Protein AF-W1XK26-F1 (afdb_monomer_lite)

Organism: NCBI:txid408170

Radius of gyration: 12.57 Å; chains: 1; bounding box: 27×27×31 Å

Sequence (72 aa):
DYGGLSLAEACERVVMEKLPALGGSGGLIAIDHEGNVALPFNTEGMYRAWGYAGDTPTTGIYREKGDTVATQ

Structure (mmCIF, N/CA/C/O backbone):
data_AF-W1XK26-F1
#
_entry.id   AF-W1XK26-F1
#
loop_
_atom_site.group_PDB
_atom_site.id
_atom_site.type_symbol
_atom_site.label_atom_id
_atom_site.label_alt_id
_atom_site.label_comp_id
_atom_site.label_asym_id
_atom_site.label_entity_id
_atom_site.label_seq_id
_atom_site.pdbx_PDB_ins_code
_atom_site.Cartn_x
_atom_site.Cartn_y
_atom_site.Cartn_z
_atom_site.occu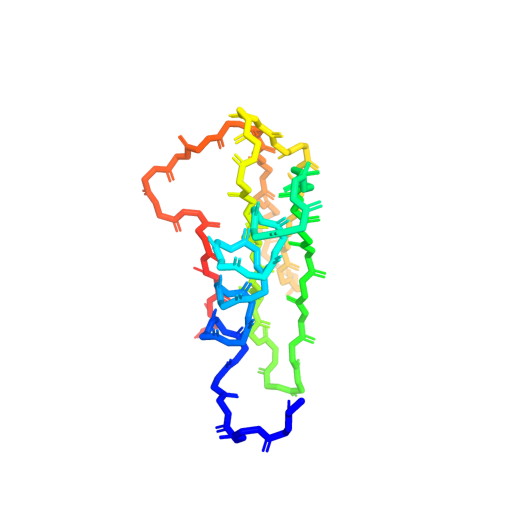pancy
_atom_site.B_iso_or_equiv
_atom_site.auth_seq_id
_atom_site.auth_comp_id
_atom_site.auth_asym_id
_atom_site.auth_atom_id
_atom_site.pdbx_PDB_model_num
ATOM 1 N N . ASP A 1 1 ? -0.558 -13.803 -12.808 1.00 56.78 1 ASP A N 1
ATOM 2 C CA . ASP A 1 1 ? -0.638 -15.074 -12.068 1.00 56.78 1 ASP A CA 1
ATOM 3 C C . ASP A 1 1 ? -1.661 -14.984 -10.967 1.00 56.78 1 ASP A C 1
ATOM 5 O O . ASP A 1 1 ? -1.641 -14.014 -10.218 1.00 56.78 1 ASP A O 1
ATOM 9 N N . TYR A 1 2 ? -2.527 -15.987 -10.891 1.00 68.88 2 TYR A N 1
ATOM 10 C CA . TYR A 1 2 ? -3.438 -16.208 -9.774 1.00 68.88 2 TYR A CA 1
ATOM 11 C C . TYR A 1 2 ? -2.844 -17.349 -8.949 1.00 68.88 2 TYR A C 1
ATOM 13 O O . TYR A 1 2 ? -2.764 -18.472 -9.437 1.00 68.88 2 TYR A O 1
ATOM 21 N N . GLY A 1 3 ? -2.333 -17.032 -7.759 1.00 77.12 3 GLY A N 1
ATOM 22 C CA . GLY A 1 3 ? -1.482 -17.947 -6.987 1.00 77.12 3 GLY A CA 1
ATOM 23 C C . GLY A 1 3 ? -2.078 -18.455 -5.677 1.00 77.12 3 GLY A C 1
ATOM 24 O O . GLY A 1 3 ? -1.385 -19.168 -4.967 1.00 77.12 3 GLY A O 1
ATOM 25 N N . GLY A 1 4 ? -3.311 -18.060 -5.327 1.00 84.12 4 GLY A N 1
ATOM 26 C CA . GLY A 1 4 ? -3.893 -18.363 -4.010 1.00 84.12 4 GLY A CA 1
ATOM 27 C C . GLY A 1 4 ? -3.082 -17.797 -2.835 1.00 84.12 4 GLY A C 1
ATOM 28 O O . GLY A 1 4 ? -3.172 -18.316 -1.731 1.00 84.12 4 GLY A O 1
ATOM 29 N N . LEU A 1 5 ? -2.256 -16.781 -3.098 1.00 88.44 5 LEU A N 1
ATOM 30 C CA . LEU A 1 5 ? -1.397 -16.136 -2.110 1.00 88.44 5 LEU A CA 1
ATOM 31 C C . LEU A 1 5 ? -2.231 -15.284 -1.154 1.00 88.44 5 LEU A C 1
ATOM 33 O O . LEU A 1 5 ? -3.267 -14.743 -1.557 1.00 88.44 5 LEU A O 1
ATOM 37 N N . SER A 1 6 ? -1.736 -15.104 0.069 1.00 89.62 6 SER A N 1
ATOM 38 C CA . SER A 1 6 ? -2.289 -14.096 0.973 1.00 89.62 6 SER A CA 1
ATOM 39 C C . SER A 1 6 ? -2.139 -12.692 0.379 1.00 89.62 6 SER A C 1
ATOM 41 O O . SER A 1 6 ? -1.288 -12.444 -0.486 1.00 89.62 6 SER A O 1
ATOM 43 N N . LEU A 1 7 ? -2.947 -11.746 0.868 1.00 89.62 7 LEU A N 1
ATOM 44 C CA . LEU A 1 7 ? -2.856 -10.350 0.450 1.00 89.62 7 LEU A CA 1
ATOM 45 C C . LEU A 1 7 ? -1.427 -9.815 0.600 1.00 89.62 7 LEU A C 1
ATOM 47 O O . LEU A 1 7 ? -0.907 -9.212 -0.334 1.00 89.62 7 LEU A O 1
ATOM 51 N N . ALA A 1 8 ? -0.783 -10.077 1.742 1.00 89.00 8 ALA A N 1
ATOM 52 C CA . ALA A 1 8 ? 0.573 -9.621 2.034 1.00 89.00 8 ALA A CA 1
ATOM 53 C C . ALA A 1 8 ? 1.603 -10.177 1.038 1.00 89.00 8 ALA A C 1
ATOM 55 O O . ALA A 1 8 ? 2.373 -9.408 0.464 1.00 89.00 8 ALA A O 1
ATOM 56 N N . GLU A 1 9 ? 1.573 -11.483 0.767 1.00 90.44 9 GLU A N 1
ATOM 57 C CA . GLU A 1 9 ? 2.496 -12.129 -0.176 1.00 90.44 9 GLU A CA 1
ATOM 58 C C . GLU A 1 9 ? 2.294 -11.633 -1.613 1.00 90.44 9 GLU A C 1
ATOM 60 O O . GLU A 1 9 ? 3.258 -11.369 -2.336 1.00 90.44 9 GLU A O 1
ATOM 65 N N . ALA A 1 10 ? 1.038 -11.473 -2.043 1.00 91.56 10 ALA A N 1
ATOM 66 C CA . ALA A 1 10 ? 0.726 -10.959 -3.373 1.00 91.56 10 ALA A CA 1
ATOM 67 C C . ALA A 1 10 ? 1.225 -9.513 -3.545 1.00 91.56 10 ALA A C 1
ATOM 69 O O . ALA A 1 10 ? 1.850 -9.172 -4.554 1.00 91.56 10 ALA A O 1
ATOM 70 N N . CYS A 1 11 ? 0.972 -8.684 -2.536 1.00 90.94 11 CYS A N 1
ATOM 71 C CA . CYS A 1 11 ? 1.407 -7.299 -2.432 1.00 90.94 11 CYS A CA 1
ATOM 72 C C . CYS A 1 11 ? 2.933 -7.160 -2.464 1.00 90.94 11 CYS A C 1
ATOM 74 O O . CYS A 1 11 ? 3.469 -6.377 -3.255 1.00 90.94 11 CYS A O 1
ATOM 76 N N . GLU A 1 12 ? 3.637 -7.948 -1.654 1.00 90.19 12 GLU A N 1
ATOM 77 C CA . GLU A 1 12 ? 5.098 -7.947 -1.588 1.00 90.19 12 GLU A CA 1
ATOM 78 C C . GLU A 1 12 ? 5.714 -8.348 -2.929 1.00 90.19 12 GLU A C 1
ATOM 80 O O . GLU A 1 12 ? 6.564 -7.630 -3.459 1.00 90.19 12 GLU A O 1
ATOM 85 N N . ARG A 1 13 ? 5.206 -9.410 -3.557 1.00 91.06 13 ARG A N 1
ATOM 86 C CA . ARG A 1 13 ? 5.688 -9.863 -4.866 1.00 91.06 13 ARG A CA 1
ATOM 87 C C . ARG A 1 13 ? 5.527 -8.811 -5.961 1.00 91.06 13 ARG A C 1
ATOM 89 O O . ARG A 1 13 ? 6.374 -8.669 -6.845 1.00 91.06 13 ARG A O 1
ATOM 96 N N . VAL A 1 14 ? 4.434 -8.055 -5.943 1.00 90.62 14 VAL A N 1
ATOM 97 C CA . VAL A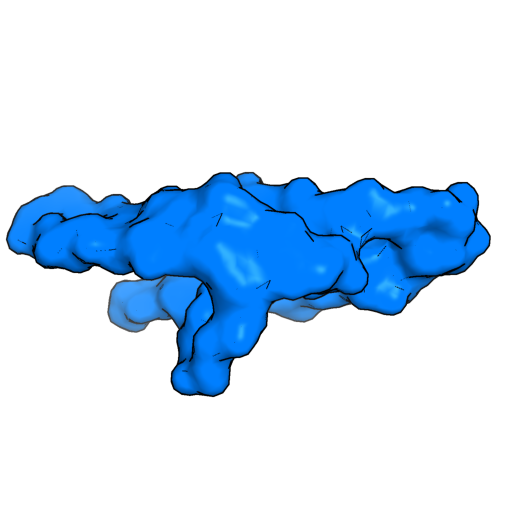 1 14 ? 4.223 -6.989 -6.930 1.00 90.62 14 VAL A CA 1
ATOM 98 C C . VAL A 1 14 ? 5.159 -5.811 -6.669 1.00 90.62 14 VAL A C 1
ATOM 100 O O . VAL A 1 14 ? 5.815 -5.341 -7.599 1.00 90.62 14 VAL A O 1
ATOM 103 N N . VAL A 1 15 ? 5.236 -5.344 -5.424 1.00 90.81 15 VAL A N 1
ATOM 104 C CA . VAL A 1 15 ? 5.933 -4.098 -5.077 1.00 90.81 15 VAL A CA 1
ATOM 105 C C . VAL A 1 15 ? 7.442 -4.264 -4.952 1.00 90.81 15 VAL A C 1
ATOM 107 O O . VAL A 1 15 ? 8.183 -3.361 -5.344 1.00 90.81 15 VAL A O 1
ATOM 110 N N . MET A 1 16 ? 7.910 -5.404 -4.455 1.00 89.19 16 MET A N 1
ATOM 111 C CA . MET A 1 16 ? 9.333 -5.656 -4.221 1.00 89.19 16 MET A CA 1
ATOM 112 C C . MET A 1 16 ? 10.004 -6.414 -5.368 1.00 89.19 16 MET A C 1
ATOM 114 O O . MET A 1 16 ? 11.201 -6.240 -5.570 1.00 89.19 16 MET A O 1
ATOM 118 N N . GLU A 1 17 ? 9.265 -7.210 -6.150 1.00 90.62 17 GLU A N 1
ATOM 119 C CA . GLU A 1 17 ? 9.858 -7.978 -7.257 1.00 90.62 17 GLU A CA 1
ATOM 120 C C . GLU A 1 17 ? 9.464 -7.418 -8.628 1.00 90.62 17 GLU A C 1
ATOM 122 O O . GLU A 1 17 ? 10.325 -7.011 -9.411 1.00 90.62 17 GLU A O 1
ATOM 127 N N . LYS A 1 18 ? 8.162 -7.371 -8.942 1.00 89.75 18 LYS A N 1
ATOM 128 C CA . LYS A 1 18 ? 7.705 -7.032 -10.303 1.00 89.75 18 LYS A CA 1
ATOM 129 C C . LYS A 1 18 ? 7.931 -5.569 -10.668 1.00 89.75 18 LYS A C 1
ATOM 131 O O . LYS A 1 18 ? 8.374 -5.289 -11.777 1.00 89.75 18 LYS A O 1
ATOM 136 N N . LEU A 1 19 ? 7.616 -4.647 -9.760 1.00 88.75 19 LEU A N 1
ATOM 137 C CA . LEU A 1 19 ? 7.784 -3.210 -9.985 1.00 88.75 19 LEU A CA 1
ATOM 138 C C . LEU A 1 19 ? 9.260 -2.844 -10.238 1.00 88.75 19 LEU A C 1
ATOM 140 O O . LEU A 1 19 ? 9.538 -2.275 -11.297 1.00 88.75 19 LEU A O 1
ATOM 144 N N . PRO A 1 20 ? 10.220 -3.243 -9.378 1.00 90.00 20 PRO A N 1
ATOM 145 C CA . PRO A 1 20 ? 11.638 -2.983 -9.618 1.00 90.00 20 PRO A CA 1
ATOM 146 C C . PRO A 1 20 ? 12.177 -3.651 -10.883 1.00 90.00 20 PRO A C 1
ATOM 148 O O . PRO A 1 20 ? 12.973 -3.041 -11.594 1.00 90.00 20 PRO A O 1
ATOM 151 N N . ALA A 1 21 ? 11.712 -4.862 -11.216 1.00 90.31 21 ALA A N 1
ATOM 152 C CA . ALA A 1 21 ? 12.109 -5.551 -12.447 1.00 90.31 21 ALA A CA 1
ATOM 153 C C . ALA A 1 21 ? 11.717 -4.785 -13.725 1.00 90.31 21 ALA A C 1
ATOM 155 O O . ALA A 1 21 ? 12.349 -4.956 -14.766 1.00 90.31 21 ALA A O 1
ATOM 156 N N . LEU A 1 22 ? 10.702 -3.922 -13.647 1.00 90.50 22 LEU A N 1
ATOM 157 C CA . LEU A 1 22 ? 10.266 -3.042 -14.734 1.00 90.50 22 LEU A CA 1
ATOM 158 C C . LEU A 1 22 ? 10.883 -1.633 -14.650 1.00 90.50 22 LEU A C 1
ATOM 160 O O . LEU A 1 22 ? 10.516 -0.761 -15.435 1.00 90.50 22 LEU A O 1
ATOM 164 N N . GLY A 1 23 ? 11.795 -1.390 -13.701 1.00 88.56 23 GLY A N 1
ATOM 165 C CA . GLY A 1 23 ? 12.366 -0.066 -13.432 1.00 88.56 23 GLY A CA 1
ATOM 166 C C . GLY A 1 23 ? 11.400 0.897 -12.734 1.00 88.56 23 GLY A C 1
ATOM 167 O O . GLY A 1 23 ? 11.638 2.103 -12.727 1.00 88.56 23 GLY A O 1
ATOM 168 N N . GLY A 1 24 ? 10.301 0.384 -12.174 1.00 87.50 24 GLY A N 1
ATOM 169 C CA . GLY A 1 24 ? 9.277 1.166 -11.491 1.00 87.50 24 GLY A CA 1
ATOM 170 C C . GLY A 1 24 ? 9.493 1.234 -9.981 1.00 87.50 24 GLY A C 1
ATOM 171 O O . GLY A 1 24 ? 9.840 0.245 -9.332 1.00 87.50 24 GLY A O 1
ATOM 172 N N . SER A 1 25 ? 9.210 2.400 -9.407 1.00 90.00 25 SER A N 1
ATOM 173 C CA . SER A 1 25 ? 9.112 2.601 -7.965 1.00 90.00 25 SER A CA 1
ATOM 174 C C . SER A 1 25 ? 7.713 3.083 -7.587 1.00 90.00 25 SER A C 1
ATOM 176 O O . SER A 1 25 ? 7.067 3.825 -8.326 1.00 90.00 25 SER A O 1
ATOM 178 N N . GLY A 1 26 ? 7.215 2.616 -6.450 1.00 89.44 26 GLY A N 1
ATOM 179 C CA . GLY A 1 26 ? 5.894 2.956 -5.952 1.00 89.44 26 GLY A CA 1
ATOM 180 C C . GLY A 1 26 ? 5.481 2.123 -4.747 1.00 89.44 26 GLY A C 1
ATOM 181 O O . GLY A 1 26 ? 6.255 1.358 -4.168 1.00 89.44 26 GLY A O 1
ATOM 182 N N . GLY A 1 27 ? 4.219 2.281 -4.388 1.00 90.69 27 GLY A N 1
ATOM 183 C CA . GLY A 1 27 ? 3.546 1.492 -3.376 1.00 90.69 27 GLY A CA 1
ATOM 184 C C . GLY A 1 27 ? 2.064 1.417 -3.686 1.00 90.69 27 GLY A C 1
ATOM 185 O O . GLY A 1 27 ? 1.570 2.088 -4.596 1.00 90.69 27 GLY A O 1
ATOM 186 N N . LEU A 1 28 ? 1.370 0.567 -2.951 1.00 91.94 28 LEU A N 1
ATOM 187 C CA . LEU A 1 28 ? -0.067 0.395 -3.084 1.00 91.94 28 LEU A CA 1
ATOM 188 C C . LEU A 1 28 ? -0.686 0.155 -1.713 1.00 91.94 28 LEU A C 1
ATOM 190 O O . LEU A 1 28 ? -0.005 -0.225 -0.762 1.00 91.94 28 LEU A O 1
ATOM 194 N N . ILE A 1 29 ? -1.990 0.390 -1.634 1.00 92.38 29 ILE A N 1
ATOM 195 C CA . ILE A 1 29 ? -2.810 0.071 -0.471 1.00 92.38 29 ILE A CA 1
ATOM 196 C C . ILE A 1 29 ? -3.847 -0.931 -0.950 1.00 92.38 29 ILE A C 1
ATOM 198 O O . ILE A 1 29 ? -4.516 -0.692 -1.959 1.00 92.38 29 ILE A O 1
ATOM 202 N N . ALA A 1 30 ? -3.957 -2.050 -0.249 1.00 92.06 30 ALA A N 1
ATOM 203 C CA . ALA A 1 30 ? -4.896 -3.101 -0.591 1.00 92.06 30 ALA A CA 1
ATOM 204 C C . ALA A 1 30 ? -5.613 -3.613 0.656 1.00 92.06 30 ALA A C 1
ATOM 206 O O . ALA A 1 30 ? -5.036 -3.637 1.744 1.00 92.06 30 ALA A O 1
ATOM 207 N N . ILE A 1 31 ? -6.870 -4.012 0.467 1.00 92.62 31 ILE A N 1
ATOM 208 C CA . ILE A 1 31 ? -7.719 -4.627 1.485 1.00 92.62 31 ILE A CA 1
ATOM 209 C C . ILE A 1 31 ? -8.348 -5.866 0.853 1.00 92.62 31 ILE A C 1
ATOM 211 O O . ILE A 1 31 ? -8.847 -5.781 -0.274 1.00 92.62 31 ILE A O 1
ATOM 215 N N . ASP A 1 32 ? -8.293 -7.006 1.536 1.00 92.50 32 ASP A N 1
ATOM 216 C CA . ASP A 1 32 ? -8.938 -8.234 1.066 1.00 92.50 32 ASP A CA 1
ATOM 217 C C . ASP A 1 32 ? -10.347 -8.426 1.651 1.00 92.50 32 ASP A C 1
ATOM 219 O O . ASP A 1 32 ? -10.847 -7.628 2.441 1.00 92.50 32 ASP A O 1
ATOM 223 N N . HIS A 1 33 ? -11.015 -9.497 1.222 1.00 91.38 33 HIS A N 1
ATOM 224 C CA . HIS A 1 33 ? -12.370 -9.831 1.661 1.00 91.38 33 HIS A CA 1
ATOM 225 C C . HIS A 1 33 ? -12.486 -10.234 3.142 1.00 91.38 33 HIS A C 1
ATOM 227 O O . HIS A 1 33 ? -13.598 -10.240 3.667 1.00 91.38 33 HIS A O 1
ATOM 233 N N . GLU A 1 34 ? -11.372 -10.567 3.798 1.00 90.62 34 GLU A N 1
ATOM 234 C CA . GLU A 1 34 ? -11.308 -10.892 5.228 1.00 90.62 34 GLU A CA 1
ATOM 235 C C . GLU A 1 34 ? -11.019 -9.645 6.076 1.00 90.62 34 GLU A C 1
ATOM 237 O O . GLU A 1 34 ? -11.060 -9.709 7.300 1.00 90.62 34 GLU A O 1
ATOM 242 N N . GLY A 1 35 ? -10.781 -8.497 5.433 1.00 89.38 35 GLY A N 1
ATOM 243 C CA . GLY A 1 35 ? -10.486 -7.234 6.096 1.00 89.38 35 GLY A CA 1
ATOM 244 C C . GLY A 1 35 ? -9.000 -7.017 6.366 1.00 89.38 35 GLY A C 1
ATOM 245 O O . GLY A 1 35 ? -8.664 -6.007 6.974 1.00 89.38 35 GLY A O 1
ATOM 246 N N . ASN A 1 36 ? -8.103 -7.891 5.896 1.00 91.06 36 ASN A N 1
ATOM 247 C CA . ASN A 1 36 ? -6.667 -7.664 6.050 1.00 91.06 36 ASN A CA 1
ATOM 248 C C . ASN A 1 36 ? -6.240 -6.462 5.210 1.00 91.06 36 ASN A C 1
ATOM 250 O O . ASN A 1 36 ? -6.675 -6.312 4.067 1.00 91.06 36 ASN A O 1
ATOM 254 N N . VAL A 1 37 ? -5.343 -5.636 5.746 1.00 91.25 37 VAL A N 1
ATOM 255 C CA . VAL A 1 37 ? -4.828 -4.439 5.077 1.00 91.25 37 VAL A CA 1
ATOM 256 C C . VAL A 1 37 ? -3.329 -4.592 4.827 1.00 91.25 37 VAL A C 1
ATOM 258 O O . VAL A 1 37 ? -2.552 -4.886 5.736 1.00 91.25 37 VAL A O 1
ATOM 261 N N . ALA A 1 38 ? -2.901 -4.347 3.591 1.00 91.94 38 ALA A N 1
ATOM 262 C CA . ALA A 1 38 ? -1.496 -4.354 3.198 1.00 91.94 38 ALA A CA 1
ATOM 263 C C . ALA A 1 38 ? -1.105 -2.999 2.601 1.00 91.94 38 ALA A C 1
ATOM 265 O O . ALA A 1 38 ? -1.793 -2.477 1.718 1.00 91.94 38 ALA A O 1
ATOM 266 N N . LEU A 1 39 ? 0.018 -2.443 3.066 1.00 91.94 39 LEU A N 1
ATOM 267 C CA . LEU A 1 39 ? 0.535 -1.147 2.609 1.00 91.94 39 LEU A CA 1
ATOM 268 C C . LEU A 1 39 ? 1.999 -1.243 2.131 1.00 91.94 39 LEU A C 1
ATOM 270 O O . LEU A 1 39 ? 2.859 -0.513 2.633 1.00 91.94 39 LEU A O 1
ATOM 274 N N . PRO A 1 40 ? 2.336 -2.149 1.191 1.00 90.56 40 PRO A N 1
ATOM 275 C CA . PRO A 1 40 ? 3.697 -2.276 0.677 1.00 90.56 40 PRO A CA 1
ATOM 276 C C . PRO A 1 40 ? 4.123 -1.040 -0.132 1.00 90.56 40 PRO A C 1
ATOM 278 O O . PRO A 1 40 ? 3.379 -0.506 -0.956 1.00 90.56 40 PRO A O 1
ATOM 281 N N . PHE A 1 41 ? 5.379 -0.633 0.021 1.00 91.81 41 PHE A N 1
ATOM 282 C CA . PHE A 1 41 ? 6.004 0.365 -0.844 1.00 91.81 41 PHE A CA 1
ATOM 283 C C . PHE A 1 41 ? 7.496 0.095 -0.978 1.00 91.81 41 PHE A C 1
ATOM 285 O O . PHE A 1 41 ? 8.133 -0.396 -0.042 1.00 91.81 41 PHE A O 1
ATOM 292 N N . ASN A 1 42 ? 8.058 0.418 -2.142 1.00 89.69 42 ASN A N 1
ATOM 293 C CA . ASN A 1 42 ? 9.489 0.317 -2.422 1.00 89.69 42 ASN A CA 1
ATOM 294 C C . ASN A 1 42 ? 10.192 1.692 -2.474 1.00 89.69 42 ASN A C 1
ATOM 296 O O . ASN A 1 42 ? 11.418 1.747 -2.499 1.00 89.69 42 ASN A O 1
ATOM 300 N N . THR A 1 43 ? 9.434 2.790 -2.410 1.00 89.50 43 THR A N 1
ATOM 301 C CA . THR A 1 43 ? 9.937 4.171 -2.367 1.00 89.50 43 THR A CA 1
ATOM 302 C C . THR A 1 43 ? 10.586 4.519 -1.021 1.00 89.50 43 THR A C 1
ATOM 304 O O . THR A 1 43 ? 10.573 3.731 -0.070 1.00 89.50 43 THR A O 1
ATOM 307 N N . GLU A 1 44 ? 11.176 5.715 -0.932 1.00 88.69 44 GLU A N 1
ATOM 308 C CA . GLU A 1 44 ? 11.700 6.273 0.325 1.00 88.69 44 GLU A CA 1
ATOM 309 C C . GLU A 1 44 ? 10.585 6.456 1.368 1.00 88.69 44 GLU A C 1
ATOM 311 O O . GLU A 1 44 ? 10.749 6.119 2.540 1.00 88.69 44 GLU A O 1
ATOM 316 N N . GLY A 1 45 ? 9.416 6.906 0.912 1.00 88.75 45 GLY A N 1
ATOM 317 C CA . GLY A 1 45 ? 8.209 7.028 1.713 1.00 88.75 45 GLY A CA 1
ATOM 318 C C . GLY A 1 45 ? 6.942 6.919 0.868 1.00 88.75 45 GLY A C 1
ATOM 319 O O . GLY A 1 45 ? 6.971 7.042 -0.360 1.00 88.75 45 GLY A O 1
ATOM 320 N N . MET A 1 46 ? 5.828 6.682 1.548 1.00 91.44 46 MET A N 1
ATOM 321 C CA . MET A 1 46 ? 4.474 6.644 1.016 1.00 91.44 46 MET A CA 1
ATOM 322 C C . MET A 1 46 ? 3.535 7.270 2.051 1.00 91.44 46 MET A C 1
ATOM 324 O O . MET A 1 46 ? 3.314 6.681 3.112 1.00 91.44 46 MET A O 1
ATOM 328 N N . TYR A 1 47 ? 2.980 8.445 1.731 1.00 92.19 47 TYR A N 1
ATOM 329 C CA . TYR A 1 47 ? 1.900 9.058 2.507 1.00 92.19 47 TYR A CA 1
ATOM 330 C C . TYR A 1 47 ? 0.706 8.103 2.529 1.00 92.19 47 TYR A C 1
ATOM 332 O O . TYR A 1 47 ? 0.106 7.836 1.486 1.00 92.19 47 TYR A O 1
ATOM 340 N N . ARG A 1 48 ? 0.386 7.564 3.704 1.00 91.38 48 ARG A N 1
ATOM 341 C CA . ARG A 1 48 ? -0.647 6.538 3.860 1.00 91.38 48 ARG A CA 1
ATOM 342 C C . ARG A 1 48 ? -1.368 6.675 5.192 1.00 91.38 48 ARG A C 1
ATOM 344 O O . ARG A 1 48 ? -0.802 7.156 6.174 1.00 91.38 48 ARG A O 1
ATOM 351 N N . ALA A 1 49 ? -2.603 6.199 5.217 1.00 90.56 49 ALA A N 1
ATOM 352 C CA . ALA A 1 49 ? -3.383 6.039 6.429 1.00 90.56 49 ALA A CA 1
ATOM 353 C C . ALA A 1 49 ? -4.298 4.819 6.301 1.00 90.56 49 ALA A C 1
ATOM 355 O O 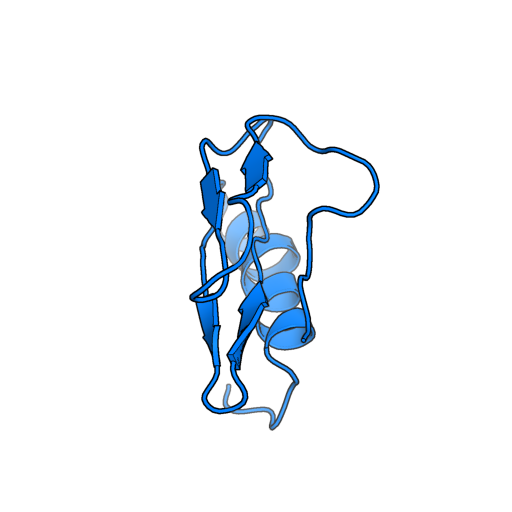. ALA A 1 49 ? -4.732 4.493 5.194 1.00 90.56 49 ALA A O 1
ATOM 356 N N . TRP A 1 50 ? -4.595 4.166 7.419 1.00 91.75 50 TRP A N 1
ATOM 357 C CA . TRP A 1 50 ? -5.569 3.078 7.496 1.00 91.75 50 TRP A CA 1
ATOM 358 C C . TRP A 1 50 ? -6.225 3.044 8.882 1.00 91.75 50 TRP A C 1
ATOM 360 O O . TRP A 1 50 ? -5.684 3.586 9.846 1.00 91.75 50 TRP A O 1
ATOM 370 N N . GLY A 1 51 ? -7.403 2.433 8.991 1.00 91.81 51 GLY A N 1
ATOM 371 C CA . GLY A 1 51 ? -8.092 2.253 10.268 1.00 91.81 51 GLY A CA 1
ATOM 372 C C . GLY A 1 51 ? -9.364 1.426 10.119 1.00 91.81 51 GLY A C 1
ATOM 373 O O . GLY A 1 51 ? -10.042 1.514 9.093 1.00 91.81 51 GLY A O 1
ATOM 374 N N . TYR A 1 52 ? -9.680 0.633 11.143 1.00 91.25 52 TYR A N 1
ATOM 375 C CA . TYR A 1 52 ? -10.946 -0.089 11.240 1.00 91.25 52 TYR A CA 1
ATOM 376 C C . TYR A 1 52 ? -12.035 0.798 11.850 1.00 91.25 52 TYR A C 1
ATOM 378 O O . TYR A 1 52 ? -11.764 1.767 12.562 1.00 91.25 52 TYR A O 1
ATOM 386 N N . ALA A 1 53 ? -13.294 0.478 11.555 1.00 90.81 53 ALA A N 1
ATOM 387 C CA . ALA A 1 53 ? -14.424 1.219 12.096 1.00 90.81 53 ALA A CA 1
ATOM 388 C C . ALA A 1 53 ? -14.457 1.107 13.630 1.00 90.81 53 ALA A C 1
ATOM 390 O O . ALA A 1 53 ? -14.619 0.018 14.169 1.00 90.81 53 ALA A O 1
ATOM 391 N N . GLY A 1 54 ? -14.345 2.246 14.317 1.00 91.75 54 GLY A N 1
ATOM 392 C CA . GLY A 1 54 ? -14.345 2.317 15.783 1.00 91.75 54 GLY A CA 1
ATOM 393 C C . GLY A 1 54 ? -12.957 2.411 16.421 1.00 91.75 54 GLY A C 1
ATOM 394 O O . GLY A 1 54 ? -12.879 2.773 17.593 1.00 91.75 54 GLY A O 1
ATOM 395 N N . ASP A 1 55 ? -11.886 2.184 15.657 1.00 90.56 55 ASP A N 1
ATOM 396 C CA . ASP A 1 55 ? -10.507 2.309 16.133 1.00 90.56 55 ASP A CA 1
ATOM 397 C C . ASP A 1 55 ? -9.888 3.670 15.792 1.00 90.56 55 ASP A C 1
ATOM 399 O O . ASP A 1 55 ? -10.385 4.441 14.966 1.00 90.56 55 ASP A O 1
ATOM 403 N N . THR A 1 56 ? -8.763 3.977 16.443 1.00 90.94 56 THR A N 1
ATOM 404 C CA . THR A 1 56 ? -7.965 5.163 16.107 1.00 90.94 56 THR A CA 1
ATOM 405 C C . THR A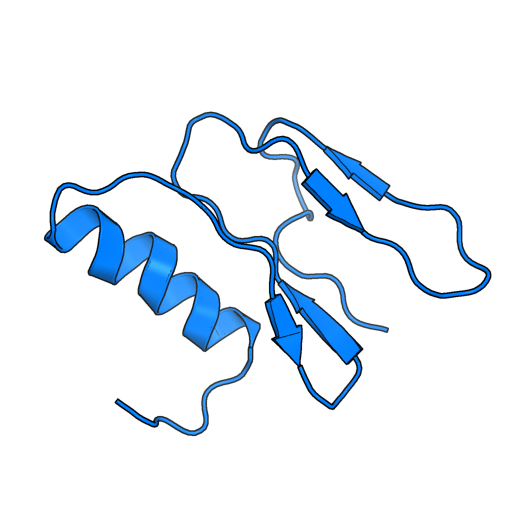 1 56 ? -7.194 4.902 14.808 1.00 90.94 56 THR A C 1
ATOM 407 O O . THR A 1 56 ? -6.499 3.888 14.718 1.00 90.94 56 THR A O 1
ATOM 410 N N . PRO A 1 57 ? -7.281 5.786 13.796 1.00 90.75 57 PRO A N 1
ATOM 411 C CA . PRO A 1 57 ? -6.582 5.591 12.533 1.00 90.75 57 PRO A CA 1
ATOM 412 C C . PRO A 1 57 ? -5.066 5.684 12.720 1.00 90.75 57 PRO A C 1
ATOM 414 O O . PRO A 1 57 ? -4.565 6.491 13.503 1.00 90.75 57 PRO A O 1
ATOM 417 N N . THR A 1 58 ? -4.338 4.895 11.938 1.00 90.38 58 THR A N 1
ATOM 418 C CA . THR A 1 58 ? -2.879 4.946 11.839 1.00 90.38 58 THR A CA 1
ATOM 419 C C . THR A 1 58 ? -2.481 5.717 10.587 1.00 90.38 58 THR A C 1
ATOM 421 O O . THR A 1 58 ? -3.038 5.499 9.512 1.00 90.38 58 THR A O 1
ATOM 424 N N . THR A 1 59 ? -1.497 6.607 10.708 1.00 91.19 59 THR A N 1
ATOM 425 C CA . THR A 1 59 ? -0.946 7.403 9.601 1.00 91.19 59 THR A CA 1
ATOM 426 C C . THR A 1 59 ? 0.564 7.240 9.547 1.00 91.19 59 THR A C 1
ATOM 428 O O . THR A 1 59 ? 1.195 7.243 10.598 1.00 91.19 59 THR A O 1
ATOM 431 N N . GLY A 1 60 ? 1.147 7.184 8.351 1.00 90.44 60 GLY A N 1
ATOM 432 C CA . GLY A 1 60 ? 2.593 7.056 8.181 1.00 90.44 60 GLY A CA 1
ATOM 433 C C . GLY A 1 60 ? 3.081 7.661 6.870 1.00 90.44 60 GLY A C 1
ATOM 434 O O . GLY A 1 60 ? 2.322 7.824 5.912 1.00 90.44 60 GLY A O 1
ATOM 435 N N . ILE A 1 61 ? 4.369 8.003 6.830 1.00 89.31 61 ILE A N 1
ATOM 436 C CA . ILE A 1 61 ? 5.038 8.528 5.629 1.00 89.31 61 ILE A CA 1
ATOM 437 C C . ILE A 1 61 ? 6.236 7.644 5.306 1.00 89.31 61 ILE A C 1
ATOM 439 O O . ILE A 1 61 ? 6.303 7.056 4.233 1.00 89.31 61 ILE A O 1
ATOM 443 N N . TYR A 1 62 ? 7.157 7.478 6.247 1.00 89.56 62 TYR A N 1
ATOM 444 C CA . TYR A 1 62 ? 8.353 6.662 6.050 1.00 89.56 62 TYR A CA 1
ATOM 445 C C . TYR A 1 62 ? 8.124 5.209 6.480 1.00 89.56 62 TYR A C 1
ATOM 447 O O . TYR A 1 62 ? 7.027 4.842 6.914 1.00 89.56 62 TYR A O 1
ATOM 455 N N . ARG A 1 63 ? 9.136 4.353 6.285 1.00 84.19 63 ARG A N 1
ATOM 456 C CA . ARG A 1 63 ? 9.111 2.983 6.815 1.00 84.19 63 ARG A CA 1
ATOM 457 C C . ARG A 1 63 ? 9.304 3.031 8.322 1.00 84.19 63 ARG A C 1
ATOM 459 O O . ARG A 1 63 ? 10.374 3.425 8.781 1.00 84.19 63 ARG A O 1
ATOM 466 N N . GLU A 1 64 ? 8.310 2.559 9.058 1.00 79.00 64 GLU A N 1
ATOM 467 C CA . GLU A 1 64 ? 8.423 2.299 10.488 1.00 79.00 64 GLU A CA 1
ATOM 468 C C . GLU A 1 64 ? 8.341 0.787 10.735 1.00 79.00 64 GLU A C 1
ATOM 470 O O . GLU A 1 64 ? 7.877 0.000 9.900 1.00 79.00 64 GLU A O 1
ATOM 475 N N . LYS A 1 65 ? 8.916 0.346 11.854 1.00 58.41 65 LYS A N 1
ATOM 476 C CA . LYS A 1 65 ? 9.085 -1.075 12.161 1.00 58.41 65 LYS A CA 1
ATOM 477 C C . LYS A 1 65 ? 7.730 -1.673 12.571 1.00 58.41 65 LYS A C 1
ATOM 479 O O . LYS A 1 65 ? 7.394 -1.631 13.747 1.00 58.41 65 LYS A O 1
ATOM 484 N N . GLY A 1 66 ? 6.996 -2.243 11.609 1.00 62.34 66 GLY A N 1
ATOM 485 C CA . GLY A 1 66 ? 5.696 -2.904 11.831 1.00 62.34 66 GLY A CA 1
ATOM 486 C C . GLY A 1 66 ? 4.573 -2.525 10.853 1.00 62.34 66 GLY A C 1
ATOM 487 O O . GLY A 1 66 ? 3.496 -3.096 10.937 1.00 62.34 66 GLY A O 1
ATOM 488 N N . ASP A 1 67 ? 4.812 -1.610 9.909 1.00 60.34 67 ASP A N 1
ATOM 489 C CA . ASP A 1 67 ? 3.734 -0.93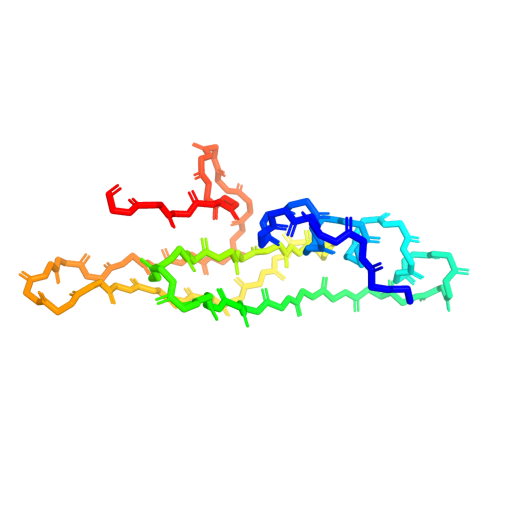6 9.160 1.00 60.34 67 ASP A CA 1
ATOM 490 C C . ASP A 1 67 ? 3.244 -1.628 7.881 1.00 60.34 67 ASP A C 1
ATOM 492 O O . ASP A 1 67 ? 2.395 -1.090 7.165 1.00 60.34 67 ASP A O 1
ATOM 496 N N . THR A 1 68 ? 3.834 -2.759 7.505 1.00 61.19 68 THR A N 1
ATOM 497 C CA . THR A 1 68 ? 3.614 -3.328 6.168 1.00 61.19 68 THR A CA 1
ATOM 498 C C . THR A 1 68 ? 2.328 -4.140 6.064 1.00 61.19 68 THR A C 1
ATOM 500 O O . THR A 1 68 ? 1.790 -4.270 4.961 1.00 61.19 68 THR A O 1
ATOM 503 N N . VAL A 1 69 ? 1.816 -4.647 7.189 1.00 62.91 69 VAL A N 1
ATOM 504 C CA . VAL A 1 69 ? 0.613 -5.482 7.247 1.00 62.91 69 VAL A CA 1
ATOM 505 C C . VAL A 1 69 ? -0.156 -5.179 8.529 1.00 62.91 69 VAL A C 1
ATOM 507 O O . VAL A 1 69 ? 0.410 -5.246 9.618 1.00 62.91 69 VAL A O 1
ATOM 510 N N . ALA A 1 70 ? -1.444 -4.879 8.392 1.00 66.00 70 ALA A N 1
ATOM 511 C CA . ALA A 1 70 ? -2.377 -4.786 9.502 1.00 66.00 70 ALA A CA 1
ATOM 512 C C . ALA A 1 70 ? -3.461 -5.854 9.349 1.00 66.00 70 ALA A C 1
ATOM 514 O O . ALA A 1 70 ? -4.143 -5.929 8.329 1.00 66.00 70 ALA A O 1
ATOM 515 N N . THR A 1 71 ? -3.619 -6.672 10.379 1.00 60.84 71 THR A N 1
ATOM 516 C CA . THR A 1 71 ? -4.658 -7.701 10.487 1.00 60.84 71 THR A CA 1
ATOM 517 C C . THR A 1 71 ? -5.564 -7.350 11.664 1.00 60.84 71 THR A C 1
ATOM 519 O O . THR A 1 71 ? -5.090 -6.730 12.620 1.00 60.84 71 THR A O 1
ATOM 522 N N . GLN A 1 72 ? -6.853 -7.693 11.584 1.00 52.53 72 GLN A N 1
ATOM 523 C CA . GLN A 1 72 ? -7.722 -7.690 12.771 1.00 52.53 72 GLN A CA 1
ATOM 524 C C . GLN A 1 72 ? -7.316 -8.786 13.759 1.00 52.53 72 GLN A C 1
ATOM 526 O O . GLN A 1 72 ? -6.720 -9.796 13.317 1.00 52.53 72 GLN A O 1
#

Foldseek 3Di:
DDDVDDPLVVQCCCAVPVQVVVVHFFWDWDADPQGKIFTDGPDQWDFDWDDDVPDDIDTTTGDDDPPGIDDD

Secondary structure (DSSP, 8-state):
------HHHHHHIIIIIIHHHTT---B--EE-TT--EE--B-SSEEEEEE--TTSPPEEEEE--TTTTEE--

InterPro domains:
  IPR000246 Peptidase T2, asparaginase 2 [PF01112] (2-60)
  IPR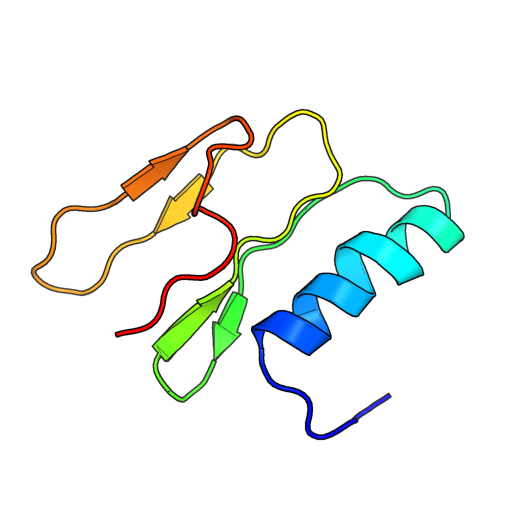029055 Nucleophile aminohydrolases, N-terminal [SSF56235] (2-61)

pLDDT: mean 85.92, std 10.43, range [52.53, 92.62]